Protein AF-A0A2D4J642-F1 (afdb_monomer_lite)

Organism: NCBI:txid129467

Structure (mmCIF, N/CA/C/O backbone):
data_AF-A0A2D4J642-F1
#
_entry.id   AF-A0A2D4J642-F1
#
loop_
_atom_site.group_PDB
_atom_site.id
_atom_site.type_symbol
_atom_site.label_atom_id
_atom_site.label_alt_id
_atom_site.label_comp_id
_atom_site.label_asym_id
_atom_site.label_entity_id
_atom_site.label_seq_id
_atom_site.pdbx_PDB_ins_code
_atom_site.Cartn_x
_atom_site.Cartn_y
_atom_site.Cartn_z
_atom_site.occupancy
_atom_site.B_iso_or_equiv
_atom_site.auth_seq_id
_atom_site.auth_comp_id
_atom_site.auth_asym_id
_atom_site.auth_atom_id
_atom_site.pdbx_PDB_model_num
ATOM 1 N N . MET A 1 1 ? -6.281 10.268 28.185 1.00 56.03 1 MET A N 1
ATOM 2 C CA . MET A 1 1 ? -5.898 9.027 27.471 1.00 56.03 1 MET A CA 1
ATOM 3 C C . MET A 1 1 ? -4.596 9.326 26.770 1.00 56.03 1 MET A C 1
ATOM 5 O O . MET A 1 1 ? -4.585 10.278 26.006 1.00 56.03 1 MET A O 1
ATOM 9 N N . LEU A 1 2 ? -3.528 8.582 27.049 1.00 64.75 2 LEU A N 1
ATOM 10 C CA . LEU A 1 2 ? -2.320 8.687 26.235 1.00 64.75 2 LEU A CA 1
ATOM 11 C C . LEU A 1 2 ? -2.539 7.874 24.957 1.00 64.75 2 LEU A C 1
ATOM 13 O O . LEU A 1 2 ? -2.885 6.695 25.027 1.00 64.75 2 LEU A O 1
ATOM 17 N N . SER A 1 3 ? -2.420 8.524 23.804 1.00 69.44 3 SER A N 1
ATOM 18 C CA . SER A 1 3 ? -2.298 7.849 22.514 1.00 69.44 3 SER A CA 1
ATOM 19 C C . SER A 1 3 ? -0.877 7.313 22.370 1.00 69.44 3 SER A C 1
ATOM 21 O O . SER A 1 3 ? 0.075 8.034 22.663 1.00 69.44 3 SER A O 1
ATOM 23 N N . SER A 1 4 ? -0.726 6.079 21.900 1.00 80.19 4 SER A N 1
ATOM 24 C CA . SER A 1 4 ? 0.565 5.536 21.473 1.00 80.19 4 SER A CA 1
ATOM 25 C C . SER A 1 4 ? 0.771 5.812 19.979 1.00 80.19 4 SER A C 1
ATOM 27 O O . SER A 1 4 ? -0.187 5.652 19.214 1.00 80.19 4 SER A O 1
ATOM 29 N N . PRO A 1 5 ? 1.977 6.215 19.542 1.00 82.44 5 PRO A N 1
ATOM 30 C CA . PRO A 1 5 ? 2.273 6.348 18.122 1.00 82.44 5 PRO A CA 1
ATOM 31 C C . PRO A 1 5 ? 2.188 4.983 17.427 1.00 82.44 5 PRO A C 1
ATOM 33 O O . PRO A 1 5 ? 2.394 3.939 18.049 1.00 82.44 5 PRO A O 1
ATOM 36 N N . LEU A 1 6 ? 1.878 4.994 16.130 1.00 82.62 6 LEU A N 1
ATOM 37 C CA . LEU A 1 6 ? 2.019 3.808 15.284 1.00 82.62 6 LEU A CA 1
ATOM 38 C C . LEU A 1 6 ? 3.503 3.429 15.161 1.00 82.62 6 LEU A C 1
ATOM 40 O O . LEU A 1 6 ? 4.349 4.316 15.298 1.00 82.62 6 LEU A O 1
ATOM 44 N N . PRO A 1 7 ? 3.840 2.160 14.855 1.00 80.31 7 PRO A N 1
ATOM 45 C CA . PRO A 1 7 ? 5.224 1.696 14.678 1.00 80.31 7 PRO A CA 1
ATOM 46 C C . PRO A 1 7 ? 5.900 2.241 13.399 1.00 80.31 7 PRO A C 1
ATOM 48 O O . PRO A 1 7 ? 6.752 1.595 12.799 1.00 80.31 7 PRO A O 1
ATOM 51 N N . ILE A 1 8 ? 5.539 3.453 12.978 1.00 80.75 8 ILE A N 1
ATOM 52 C CA . ILE A 1 8 ? 6.078 4.161 11.824 1.00 80.75 8 ILE A CA 1
ATOM 53 C C . ILE A 1 8 ? 7.153 5.101 12.362 1.00 80.75 8 ILE A C 1
ATOM 55 O O . ILE A 1 8 ? 6.873 6.202 12.830 1.00 80.75 8 ILE A O 1
ATOM 59 N N . THR A 1 9 ? 8.392 4.623 12.358 1.00 70.62 9 THR A N 1
ATOM 60 C CA . THR A 1 9 ? 9.520 5.278 13.039 1.00 70.62 9 THR A CA 1
ATOM 61 C C . THR A 1 9 ? 10.210 6.361 12.209 1.00 70.62 9 THR A C 1
ATOM 63 O O . THR A 1 9 ? 11.024 7.106 12.743 1.00 70.62 9 THR A O 1
ATOM 66 N N . ASN A 1 10 ? 9.886 6.469 10.917 1.00 75.69 10 ASN A N 1
ATOM 67 C CA . ASN A 1 10 ? 10.566 7.344 9.958 1.00 75.69 10 ASN A CA 1
ATOM 68 C C . ASN A 1 10 ? 9.583 8.200 9.138 1.00 75.69 10 ASN A C 1
ATOM 70 O O . ASN A 1 10 ? 8.433 8.418 9.512 1.00 75.69 10 ASN A O 1
ATOM 74 N N . TYR A 1 11 ? 10.046 8.702 7.990 1.00 81.69 11 TYR A N 1
ATOM 75 C CA . TYR A 1 11 ? 9.287 9.551 7.083 1.00 81.69 11 TYR A CA 1
ATOM 76 C C . TYR A 1 11 ? 8.197 8.770 6.329 1.00 81.69 11 TYR A C 1
ATOM 78 O O . TYR A 1 11 ? 8.481 7.973 5.424 1.00 81.69 11 TYR A O 1
ATOM 86 N N . CYS A 1 12 ? 6.938 9.039 6.685 1.00 84.69 12 CYS A N 1
ATOM 87 C CA . CYS A 1 12 ? 5.771 8.661 5.892 1.00 84.69 12 CYS A CA 1
ATOM 88 C C . CYS A 1 12 ? 5.822 9.386 4.543 1.00 84.69 12 CYS A C 1
ATOM 90 O O . CYS A 1 12 ? 5.841 10.614 4.494 1.00 84.69 12 CYS A O 1
ATOM 92 N N . ARG A 1 13 ? 5.825 8.628 3.444 1.00 88.81 13 ARG A N 1
ATOM 93 C CA . ARG A 1 13 ? 5.855 9.186 2.087 1.00 88.81 13 ARG A CA 1
ATOM 94 C C . ARG A 1 13 ? 4.474 9.308 1.485 1.00 88.81 13 ARG A C 1
ATOM 96 O O . ARG A 1 13 ? 4.168 10.327 0.880 1.00 88.81 13 ARG A O 1
ATOM 103 N N . MET A 1 14 ? 3.673 8.254 1.596 1.00 92.75 14 MET A N 1
ATOM 104 C CA . MET A 1 14 ? 2.379 8.176 0.928 1.00 92.75 14 MET A CA 1
ATOM 105 C C . MET A 1 14 ? 1.392 7.410 1.792 1.00 92.75 14 MET A C 1
ATOM 107 O O . MET A 1 14 ? 1.770 6.522 2.553 1.00 92.75 14 MET A O 1
ATOM 111 N N . MET A 1 15 ? 0.115 7.728 1.634 1.00 94.75 15 MET A N 1
ATOM 112 C CA . MET A 1 15 ? -0.974 6.993 2.258 1.00 94.75 15 MET A CA 1
ATOM 113 C C . MET A 1 15 ? -2.143 6.884 1.287 1.00 94.75 15 MET A C 1
ATOM 115 O O . MET A 1 15 ? -2.365 7.780 0.470 1.00 94.75 15 MET A O 1
ATOM 119 N N . CYS A 1 16 ? -2.893 5.792 1.375 1.00 94.94 16 CYS A N 1
ATOM 120 C CA . CYS A 1 16 ? -4.118 5.624 0.607 1.00 94.94 16 CYS A CA 1
ATOM 121 C C . CYS A 1 16 ? -5.150 4.811 1.390 1.00 94.94 16 CYS A C 1
ATOM 123 O O . CYS A 1 16 ? -4.802 3.984 2.233 1.00 94.94 16 CYS A O 1
ATOM 125 N N . TRP A 1 17 ? -6.423 5.055 1.097 1.00 94.81 17 TRP A N 1
ATOM 126 C CA . TRP A 1 17 ? -7.527 4.249 1.605 1.00 94.81 17 TRP A CA 1
ATOM 127 C C . TRP A 1 17 ? -7.733 3.019 0.721 1.00 94.81 17 TRP A C 1
ATOM 129 O O . TRP A 1 17 ? -7.569 3.109 -0.497 1.00 94.81 17 TRP A O 1
ATOM 139 N N . LEU A 1 18 ? -8.136 1.899 1.326 1.00 94.44 18 LEU A N 1
ATOM 140 C CA . LEU A 1 18 ? -8.706 0.759 0.609 1.00 94.44 18 LEU A CA 1
ATOM 141 C C . LEU A 1 18 ? -10.236 0.884 0.655 1.00 94.44 18 LEU A C 1
ATOM 143 O O . LEU A 1 18 ? -10.839 0.580 1.683 1.00 94.44 18 LEU A O 1
ATOM 147 N N . PRO A 1 19 ? -10.873 1.378 -0.421 1.00 85.44 19 PRO A N 1
ATOM 148 C CA . PRO A 1 19 ? -12.214 1.959 -0.354 1.00 85.44 19 PRO A CA 1
ATOM 149 C C . PRO A 1 19 ? -13.336 0.949 -0.088 1.00 85.44 19 PRO A C 1
ATOM 151 O O . PRO A 1 19 ? -14.417 1.351 0.331 1.00 85.44 19 PRO A O 1
ATOM 154 N N . ALA A 1 20 ? -13.110 -0.350 -0.309 1.00 89.50 20 ALA A N 1
ATOM 155 C CA . ALA A 1 20 ? -14.124 -1.366 -0.025 1.00 89.50 20 ALA A CA 1
ATOM 156 C C . ALA A 1 20 ? -14.197 -1.765 1.462 1.00 89.50 20 ALA A C 1
ATOM 158 O O . ALA A 1 20 ? -15.058 -2.563 1.829 1.00 89.50 20 ALA A O 1
ATOM 159 N N . GLU A 1 21 ? -13.309 -1.228 2.306 1.00 86.19 21 GLU A N 1
ATOM 160 C CA . GLU A 1 21 ? -13.320 -1.405 3.757 1.00 86.19 21 GLU A CA 1
ATOM 161 C C . GLU A 1 21 ? -13.478 -0.038 4.433 1.00 86.19 21 GLU A C 1
ATOM 163 O O . GLU A 1 21 ? -12.729 0.900 4.162 1.00 86.19 21 GLU A O 1
ATOM 168 N N . SER A 1 22 ? -14.439 0.081 5.351 1.00 78.44 22 SER A N 1
ATOM 169 C CA . SER A 1 22 ? -14.941 1.363 5.876 1.00 78.44 22 SER A CA 1
ATOM 170 C C . SER A 1 22 ? -13.903 2.235 6.595 1.00 78.44 22 SER A C 1
ATOM 172 O O . SER A 1 22 ? -14.200 3.37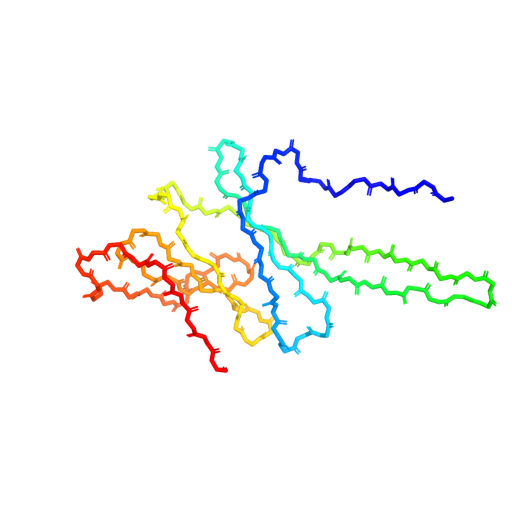8 6.939 1.00 78.44 22 SER A O 1
ATOM 174 N N . ALA A 1 23 ? -12.721 1.693 6.895 1.00 91.94 23 ALA A N 1
ATOM 175 C CA . ALA A 1 23 ? -11.715 2.365 7.706 1.00 91.94 23 ALA A CA 1
ATOM 176 C C . ALA A 1 23 ? -10.293 1.799 7.527 1.00 91.94 23 ALA A C 1
ATOM 178 O O . ALA A 1 23 ? -9.488 1.870 8.459 1.00 91.94 23 ALA A O 1
ATOM 179 N N . ARG A 1 24 ? -9.979 1.217 6.361 1.00 95.62 24 ARG A N 1
ATOM 180 C CA . ARG A 1 24 ? -8.658 0.628 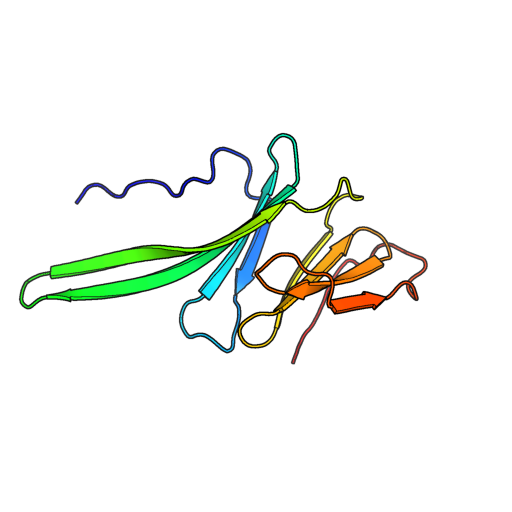6.105 1.00 95.62 24 ARG A CA 1
ATOM 181 C C . ARG A 1 24 ? -7.737 1.595 5.373 1.00 95.62 24 ARG A C 1
ATOM 183 O O . ARG A 1 24 ? -8.048 2.045 4.270 1.00 95.62 24 ARG A O 1
ATOM 190 N N . ILE A 1 25 ? -6.572 1.848 5.956 1.00 95.56 25 ILE A N 1
ATOM 191 C CA . ILE A 1 25 ? -5.523 2.693 5.382 1.00 95.56 25 ILE A CA 1
ATOM 192 C C . ILE A 1 25 ? -4.259 1.870 5.143 1.00 95.56 25 ILE A C 1
ATOM 194 O O . ILE A 1 25 ? -3.901 1.040 5.973 1.00 95.56 25 ILE A O 1
ATOM 198 N N . ALA A 1 26 ? -3.572 2.121 4.033 1.00 96.06 26 ALA A N 1
ATOM 199 C CA . ALA A 1 26 ? -2.211 1.658 3.791 1.00 96.06 26 ALA A CA 1
ATOM 200 C C . ALA A 1 26 ? -1.253 2.850 3.804 1.00 96.06 26 ALA A C 1
ATOM 202 O O . ALA A 1 26 ? -1.545 3.901 3.223 1.00 96.06 26 ALA A O 1
ATOM 203 N N . ILE A 1 27 ? -0.111 2.680 4.462 1.00 95.50 27 ILE A N 1
ATOM 204 C CA . ILE A 1 27 ? 0.902 3.712 4.658 1.00 95.50 27 ILE A CA 1
ATOM 205 C C . ILE A 1 27 ? 2.232 3.194 4.128 1.00 95.50 27 ILE A C 1
ATOM 207 O O . ILE A 1 27 ? 2.719 2.159 4.569 1.00 95.50 27 ILE A O 1
ATOM 211 N N . LEU A 1 28 ? 2.825 3.959 3.215 1.00 94.12 28 LEU A N 1
ATOM 212 C CA . LEU A 1 28 ? 4.169 3.750 2.703 1.00 94.12 28 LEU A CA 1
ATOM 213 C C . LEU A 1 28 ? 5.133 4.682 3.438 1.00 94.12 28 LEU A C 1
ATOM 215 O O . LEU A 1 28 ? 5.020 5.910 3.350 1.00 94.12 28 LEU A O 1
ATOM 219 N N . TYR A 1 29 ? 6.129 4.110 4.099 1.00 92.31 29 TYR A N 1
ATOM 220 C CA . TYR A 1 29 ? 7.205 4.850 4.751 1.00 92.31 29 TYR A CA 1
ATOM 221 C C . TYR A 1 29 ? 8.563 4.268 4.364 1.00 92.31 29 TYR A C 1
ATOM 223 O O . TYR A 1 29 ? 8.671 3.131 3.903 1.00 92.31 29 TYR A O 1
ATOM 231 N N . LYS A 1 30 ? 9.613 5.082 4.486 1.00 86.56 30 LYS A N 1
ATOM 232 C CA . LYS A 1 30 ? 10.976 4.667 4.144 1.00 86.56 30 LYS A CA 1
ATOM 233 C C . LYS A 1 30 ? 11.840 4.619 5.400 1.00 86.56 30 LYS A C 1
ATOM 235 O O . LYS A 1 30 ? 11.954 5.631 6.084 1.00 86.56 30 LYS A O 1
ATOM 240 N N . ASN A 1 31 ? 12.460 3.468 5.647 1.00 83.06 31 ASN A N 1
ATOM 241 C CA . ASN A 1 31 ? 13.607 3.321 6.541 1.00 83.06 31 ASN A CA 1
ATOM 242 C C . ASN A 1 31 ? 14.838 2.958 5.682 1.00 83.06 31 ASN A C 1
ATOM 244 O O . ASN A 1 31 ? 15.144 3.675 4.728 1.00 83.06 31 ASN A O 1
ATOM 248 N N . GLU A 1 32 ? 15.483 1.818 5.937 1.00 84.19 32 GLU A N 1
ATOM 249 C CA . GLU A 1 32 ? 16.469 1.216 5.030 1.00 84.19 32 GLU A CA 1
ATOM 250 C C . GLU A 1 32 ? 15.811 0.786 3.709 1.00 84.19 32 GLU A C 1
ATOM 252 O O . GLU A 1 32 ? 16.327 1.054 2.624 1.00 84.19 32 GLU A O 1
ATOM 257 N N . MET A 1 33 ? 14.614 0.199 3.806 1.00 86.81 33 MET A N 1
ATOM 258 C CA . MET A 1 33 ? 13.765 -0.196 2.682 1.00 86.81 33 MET A CA 1
ATOM 259 C C . MET A 1 33 ? 12.436 0.567 2.705 1.00 86.81 33 MET A C 1
ATOM 261 O O . MET A 1 33 ? 12.096 1.263 3.668 1.00 86.81 33 MET A O 1
ATOM 265 N N . PHE A 1 34 ? 11.681 0.464 1.614 1.00 89.81 34 PHE A N 1
ATOM 266 C CA . PHE A 1 34 ? 10.299 0.923 1.584 1.00 89.81 34 PHE A CA 1
ATOM 267 C C . PHE A 1 34 ? 9.410 -0.118 2.267 1.00 89.81 34 PHE A C 1
ATOM 269 O O . PHE A 1 34 ? 9.406 -1.282 1.873 1.00 89.81 34 PHE A O 1
ATOM 276 N N . HIS A 1 35 ? 8.656 0.314 3.272 1.00 92.62 35 HIS A N 1
ATOM 277 C CA . HIS A 1 35 ? 7.720 -0.514 4.022 1.00 92.62 35 HIS A CA 1
ATOM 278 C C . HIS A 1 35 ? 6.297 -0.047 3.766 1.00 92.62 35 HIS A C 1
ATOM 280 O O . HIS A 1 35 ? 6.033 1.159 3.732 1.00 92.62 35 HIS A O 1
ATOM 286 N N . ILE A 1 36 ? 5.390 -1.006 3.622 1.00 94.56 36 ILE A N 1
ATOM 287 C CA . ILE A 1 36 ? 3.959 -0.758 3.567 1.00 94.56 36 ILE A CA 1
ATOM 288 C C . ILE A 1 36 ? 3.308 -1.464 4.740 1.00 94.56 36 ILE A C 1
ATOM 290 O O . ILE A 1 36 ? 3.332 -2.690 4.821 1.00 94.56 36 ILE A O 1
ATOM 294 N N . ASP A 1 37 ? 2.664 -0.673 5.589 1.00 95.50 37 ASP A N 1
ATOM 295 C CA . ASP A 1 37 ? 1.806 -1.170 6.653 1.00 95.50 37 ASP A CA 1
ATOM 296 C C . ASP A 1 37 ? 0.361 -0.788 6.372 1.00 95.50 37 ASP A C 1
ATOM 298 O O . ASP A 1 37 ? 0.058 0.348 6.001 1.00 95.50 37 ASP A O 1
ATOM 302 N N . SER A 1 38 ? -0.544 -1.739 6.572 1.00 95.56 38 SER A N 1
ATOM 303 C CA . SER A 1 38 ? -1.981 -1.503 6.478 1.00 95.56 38 SER A CA 1
ATOM 304 C C . SER A 1 38 ? -2.637 -1.645 7.838 1.00 95.56 38 SER A C 1
ATOM 306 O O . SER A 1 38 ? -2.333 -2.576 8.586 1.00 95.56 38 SER A O 1
ATOM 308 N N . PHE A 1 39 ? -3.560 -0.739 8.143 1.00 95.12 39 PHE A N 1
ATOM 309 C CA . PHE A 1 39 ? -4.257 -0.677 9.418 1.00 95.12 39 PHE A CA 1
ATOM 310 C C . PHE A 1 39 ? -5.761 -0.574 9.212 1.00 95.12 39 PHE A C 1
ATOM 312 O O . PHE A 1 39 ? -6.227 0.215 8.390 1.00 95.12 39 PHE A O 1
ATOM 319 N N . ASP A 1 40 ? -6.507 -1.294 10.042 1.00 94.75 40 ASP A N 1
ATOM 320 C CA . ASP A 1 40 ? -7.928 -1.047 10.248 1.00 94.75 40 ASP A CA 1
ATOM 321 C C . ASP A 1 40 ? -8.103 -0.076 11.413 1.00 94.75 40 ASP A C 1
ATOM 323 O O . ASP A 1 40 ? -7.654 -0.333 12.536 1.00 94.75 40 ASP A O 1
ATOM 327 N N . ILE A 1 41 ? -8.769 1.048 11.153 1.00 93.12 41 ILE A N 1
ATOM 328 C CA . ILE A 1 41 ? -9.129 2.014 12.188 1.00 93.12 41 ILE A CA 1
ATOM 329 C C . ILE A 1 41 ? -10.440 1.552 12.828 1.00 93.12 41 ILE A C 1
ATOM 331 O O . ILE A 1 41 ? -11.507 1.570 12.218 1.00 93.12 41 ILE A O 1
ATOM 335 N N . VAL A 1 42 ? -10.361 1.139 14.089 1.00 91.00 42 VAL A N 1
ATOM 336 C CA . VAL A 1 42 ? -11.470 0.546 14.838 1.00 91.00 42 VAL A CA 1
ATOM 337 C C . VAL A 1 42 ? -11.897 1.474 15.966 1.00 91.00 42 VAL A C 1
ATOM 339 O O . VAL A 1 42 ? -11.075 1.924 16.769 1.00 91.00 42 VAL A O 1
ATOM 342 N N . ILE A 1 43 ? -13.206 1.715 16.062 1.00 90.00 43 ILE A N 1
ATOM 343 C CA . ILE A 1 43 ? -13.821 2.431 17.182 1.00 90.00 43 ILE A CA 1
ATOM 344 C C . ILE A 1 43 ? -14.421 1.408 18.146 1.00 90.00 43 ILE A C 1
ATOM 346 O O . ILE A 1 43 ? -15.500 0.866 17.913 1.00 90.00 43 ILE A O 1
ATOM 350 N N . GLU A 1 44 ? -13.745 1.185 19.265 1.00 86.88 44 GLU A N 1
ATOM 351 C CA . GLU A 1 44 ? -14.246 0.367 20.364 1.00 86.88 44 GLU A CA 1
ATOM 352 C C . GLU A 1 44 ? -15.138 1.245 21.255 1.00 86.88 44 GLU A C 1
ATOM 354 O O . GLU A 1 44 ? -14.679 2.210 21.877 1.00 86.88 44 GLU A O 1
ATOM 359 N N . LYS A 1 45 ? -16.443 0.950 21.279 1.00 86.75 45 LYS A N 1
ATOM 360 C CA . LYS A 1 45 ? -17.433 1.670 22.093 1.00 86.75 45 LYS A CA 1
ATOM 361 C C . LYS A 1 45 ? -17.764 0.855 23.344 1.00 86.75 45 LYS A C 1
ATOM 363 O O . LYS A 1 45 ? -18.170 -0.295 23.242 1.00 86.75 45 LYS A O 1
ATOM 368 N N . SER A 1 46 ? -17.654 1.474 24.512 1.00 83.06 46 SER A N 1
ATOM 369 C CA . SER A 1 46 ? -18.228 1.000 25.773 1.00 83.06 46 SER A CA 1
ATOM 370 C C . SER A 1 46 ? -19.220 2.034 26.312 1.00 83.06 46 SER A C 1
ATOM 372 O O . SER A 1 46 ? -19.243 3.177 25.850 1.00 83.06 46 SER A O 1
ATOM 374 N N . LYS A 1 47 ? -20.037 1.654 27.307 1.00 84.94 47 LYS A N 1
ATOM 375 C CA . LYS A 1 47 ? -21.089 2.512 27.896 1.00 84.94 47 LYS A CA 1
ATOM 376 C C . LYS A 1 47 ? -20.586 3.900 28.330 1.00 84.94 47 LYS A C 1
ATOM 378 O O . LYS A 1 47 ? -21.352 4.854 28.307 1.00 84.94 47 LYS A O 1
ATOM 383 N N . TYR A 1 48 ? -19.303 4.014 28.676 1.00 83.56 48 TYR A N 1
ATOM 384 C CA . TYR A 1 48 ? -18.697 5.237 29.211 1.00 83.56 48 TYR A CA 1
ATOM 385 C C . TYR A 1 48 ? -17.514 5.762 28.386 1.00 83.56 48 TYR A C 1
ATOM 387 O O . TYR A 1 48 ? -16.923 6.778 28.745 1.00 83.56 48 TYR A O 1
ATOM 395 N N . LYS A 1 49 ? -17.108 5.074 27.307 1.00 82.94 49 LYS A N 1
ATOM 396 C CA . LYS A 1 49 ? -15.873 5.412 26.590 1.00 82.94 49 LYS A CA 1
ATOM 397 C C . LYS A 1 49 ? -15.930 5.029 25.119 1.00 82.94 49 LYS A C 1
ATOM 399 O O . LYS A 1 49 ? -16.391 3.953 24.760 1.00 82.94 49 LYS A O 1
ATOM 404 N N . LYS A 1 50 ? -15.377 5.885 24.265 1.00 85.56 50 LYS A N 1
ATOM 405 C CA . LYS A 1 50 ? -15.021 5.537 22.886 1.00 85.56 50 LYS A CA 1
ATOM 406 C C . LYS A 1 50 ? -13.500 5.508 22.795 1.00 85.56 50 LYS A C 1
ATOM 408 O O . LYS A 1 50 ? -12.849 6.466 23.207 1.00 85.56 50 LYS A O 1
ATOM 413 N N . LYS A 1 51 ? -12.936 4.410 22.301 1.00 87.88 51 LYS A N 1
ATOM 414 C CA . LYS A 1 51 ? -11.500 4.254 22.064 1.00 87.88 51 LYS A CA 1
ATOM 415 C C . LYS A 1 51 ? -11.287 4.033 20.573 1.00 87.88 51 LYS A C 1
ATOM 417 O O . LYS A 1 51 ? -11.830 3.091 20.009 1.00 87.88 51 LYS A O 1
ATOM 422 N N . ILE A 1 52 ? -10.515 4.911 19.945 1.00 88.69 52 ILE A N 1
ATOM 423 C CA . ILE A 1 52 ? -10.070 4.730 18.563 1.00 88.69 52 ILE A CA 1
ATOM 424 C C . ILE A 1 52 ? -8.744 3.976 18.622 1.00 88.69 52 ILE A C 1
ATOM 426 O O . ILE A 1 52 ? -7.851 4.345 19.385 1.00 88.69 52 ILE A O 1
ATOM 430 N N . THR A 1 53 ? -8.638 2.899 17.856 1.00 90.19 53 THR A N 1
ATOM 431 C CA . THR A 1 53 ? -7.420 2.098 17.714 1.00 90.19 53 THR A CA 1
ATOM 432 C C . THR A 1 53 ? -7.127 1.885 16.241 1.00 90.19 53 THR A C 1
ATOM 434 O O . THR A 1 53 ? -8.041 1.903 15.424 1.00 90.19 53 THR A O 1
ATOM 437 N N . ALA A 1 54 ? -5.862 1.676 15.906 1.00 92.25 54 ALA A N 1
ATOM 438 C CA . ALA A 1 54 ? -5.443 1.234 14.587 1.00 92.25 54 ALA A CA 1
ATOM 439 C C . ALA A 1 54 ? -4.811 -0.147 14.759 1.00 92.25 54 ALA A C 1
ATOM 441 O O . ALA A 1 54 ? -3.831 -0.297 15.490 1.00 92.25 54 ALA A O 1
ATOM 442 N N . LYS A 1 55 ? -5.425 -1.163 14.156 1.00 92.44 55 LYS A N 1
ATOM 443 C CA . LYS A 1 55 ? -4.965 -2.553 14.218 1.00 92.44 55 LYS A CA 1
ATOM 444 C C . LYS A 1 55 ? -4.232 -2.855 12.923 1.00 92.44 55 LYS A C 1
ATOM 446 O O . LYS A 1 55 ? -4.829 -2.732 11.860 1.00 92.44 55 LYS A O 1
ATOM 451 N N . GLN A 1 56 ? -2.952 -3.200 13.006 1.00 93.75 56 GLN A N 1
ATOM 452 C CA . GLN A 1 56 ? -2.179 -3.584 11.828 1.00 93.75 56 GLN A CA 1
ATOM 453 C C . GLN A 1 56 ? -2.721 -4.906 11.287 1.00 93.75 56 GLN A C 1
ATOM 455 O O . GLN A 1 56 ? -2.869 -5.867 12.041 1.00 93.75 56 GLN A O 1
ATOM 460 N N . ILE A 1 57 ? -3.048 -4.934 9.999 1.00 94.69 57 ILE A N 1
ATOM 461 C CA . ILE A 1 57 ? -3.634 -6.103 9.325 1.00 94.69 57 ILE A CA 1
ATOM 462 C C . ILE A 1 57 ? -2.715 -6.680 8.254 1.00 94.69 57 ILE A C 1
ATOM 464 O O . ILE A 1 57 ? -2.867 -7.841 7.889 1.00 94.69 57 ILE A O 1
ATOM 468 N N . ALA A 1 58 ? -1.750 -5.897 7.772 1.00 95.50 58 ALA A N 1
ATOM 469 C CA . ALA A 1 58 ? -0.714 -6.382 6.877 1.00 95.50 58 ALA A CA 1
ATOM 470 C C . ALA A 1 58 ? 0.550 -5.525 6.977 1.00 95.50 58 ALA A C 1
ATOM 472 O O . ALA A 1 58 ? 0.482 -4.343 7.325 1.00 95.50 58 ALA A O 1
ATOM 473 N N . SER A 1 59 ? 1.685 -6.140 6.662 1.00 94.88 59 SER A N 1
ATOM 474 C CA . SER A 1 59 ? 2.993 -5.500 6.584 1.00 94.88 59 SER A CA 1
ATOM 475 C C . SER A 1 59 ? 3.824 -6.211 5.533 1.00 94.88 59 SER A C 1
ATOM 477 O O . SER A 1 59 ? 3.870 -7.443 5.526 1.00 94.88 59 SER A O 1
ATOM 479 N N . PHE A 1 60 ? 4.480 -5.460 4.656 1.00 95.06 60 PHE A N 1
ATOM 480 C CA . PHE A 1 60 ? 5.484 -6.010 3.753 1.00 95.06 60 PHE A CA 1
ATOM 481 C C . PHE A 1 60 ? 6.499 -4.946 3.334 1.00 95.06 60 PHE A C 1
ATOM 483 O O . PHE A 1 60 ? 6.251 -3.740 3.410 1.00 95.06 60 PHE A O 1
ATOM 490 N N . THR A 1 61 ? 7.663 -5.401 2.883 1.00 92.94 61 THR A N 1
ATOM 491 C CA . THR A 1 61 ? 8.680 -4.555 2.261 1.00 92.94 61 THR A CA 1
ATOM 492 C C . THR A 1 61 ? 8.537 -4.587 0.751 1.00 92.94 61 THR A C 1
ATOM 494 O O . THR A 1 61 ? 8.289 -5.634 0.151 1.00 92.94 61 THR A O 1
ATOM 497 N N . LEU A 1 62 ? 8.724 -3.435 0.115 1.00 89.94 62 LEU A N 1
ATOM 498 C CA . LEU A 1 62 ? 8.922 -3.402 -1.324 1.00 89.94 62 LEU A CA 1
ATOM 499 C C . LEU A 1 62 ? 10.372 -3.795 -1.644 1.00 89.94 62 LEU A C 1
ATOM 501 O O . LEU A 1 62 ? 11.282 -3.427 -0.892 1.00 89.94 62 LEU A O 1
ATOM 505 N N . PRO A 1 63 ? 10.608 -4.489 -2.773 1.00 84.12 63 PRO A N 1
ATOM 506 C CA . PRO A 1 63 ? 11.950 -4.660 -3.316 1.00 84.12 63 PRO A CA 1
ATOM 507 C C . PRO A 1 63 ? 12.664 -3.309 -3.436 1.00 84.12 63 PRO A C 1
ATOM 509 O O . PRO A 1 63 ? 12.012 -2.265 -3.515 1.00 84.12 63 PRO A O 1
ATOM 512 N N . ALA A 1 64 ? 13.998 -3.318 -3.503 1.00 68.12 64 ALA A N 1
ATOM 513 C CA . ALA A 1 64 ? 14.773 -2.122 -3.823 1.00 68.12 64 ALA A CA 1
ATOM 514 C C . ALA A 1 64 ? 14.347 -1.584 -5.204 1.00 68.12 64 ALA A C 1
ATOM 516 O O . ALA A 1 64 ? 14.809 -2.045 -6.245 1.00 68.12 64 ALA A O 1
ATOM 517 N N . GLN A 1 65 ? 13.400 -0.651 -5.197 1.00 67.56 65 GLN A N 1
ATOM 518 C CA . GLN A 1 65 ? 12.767 -0.085 -6.380 1.00 67.56 65 GLN A CA 1
ATOM 519 C C . GLN A 1 65 ? 13.229 1.349 -6.608 1.00 67.56 65 GLN A C 1
ATOM 521 O O . GLN A 1 65 ? 13.749 2.028 -5.714 1.00 67.56 65 GLN A O 1
ATOM 526 N N . GLN A 1 66 ? 12.967 1.822 -7.827 1.00 72.31 66 GLN A N 1
ATOM 527 C CA . GLN A 1 66 ? 12.926 3.248 -8.125 1.00 72.31 66 GLN A CA 1
ATOM 528 C C . GLN A 1 66 ? 11.998 3.968 -7.125 1.00 72.31 66 GLN A C 1
ATOM 530 O O . GLN A 1 66 ? 11.099 3.343 -6.555 1.00 72.31 66 GLN A O 1
ATOM 535 N N . PRO A 1 67 ? 12.190 5.274 -6.881 1.00 83.75 67 PRO A N 1
ATOM 536 C CA . PRO A 1 67 ? 11.338 6.016 -5.961 1.00 83.75 67 PRO A CA 1
ATOM 537 C C . PRO A 1 67 ? 9.856 5.866 -6.325 1.00 83.75 67 PRO A C 1
ATOM 539 O O . PRO A 1 67 ? 9.457 6.191 -7.442 1.00 83.75 67 PRO A O 1
ATOM 542 N N . VAL A 1 68 ? 9.049 5.394 -5.372 1.00 91.75 68 VAL A N 1
ATOM 543 C CA . VAL A 1 68 ? 7.592 5.316 -5.533 1.00 91.75 68 VAL A CA 1
ATOM 544 C C . VAL A 1 68 ? 7.036 6.724 -5.748 1.00 91.75 68 VAL A C 1
ATOM 546 O O . VAL A 1 68 ? 7.322 7.635 -4.965 1.00 91.75 68 VAL A O 1
ATOM 549 N N . THR A 1 69 ? 6.250 6.894 -6.809 1.00 93.19 69 THR A N 1
ATOM 550 C CA . THR A 1 69 ? 5.675 8.178 -7.232 1.00 93.19 69 THR A CA 1
ATOM 551 C C . THR A 1 69 ? 4.178 8.277 -6.989 1.00 93.19 69 THR A C 1
ATOM 553 O O . THR A 1 69 ? 3.661 9.387 -6.882 1.00 93.19 69 THR A O 1
ATOM 556 N N . SER A 1 70 ? 3.469 7.149 -6.889 1.00 94.50 70 SER A N 1
ATOM 557 C CA . SER A 1 70 ? 2.040 7.112 -6.570 1.00 94.50 70 SER A CA 1
ATOM 558 C C . SER A 1 70 ? 1.643 5.791 -5.915 1.00 94.50 70 SER A C 1
ATOM 560 O O . SER A 1 70 ? 2.200 4.742 -6.234 1.00 94.50 70 SER A O 1
ATOM 562 N N . MET A 1 71 ? 0.659 5.845 -5.015 1.00 95.88 71 MET A N 1
ATOM 563 C CA . MET A 1 71 ? 0.059 4.674 -4.374 1.00 95.88 71 MET A CA 1
ATOM 564 C C . MET A 1 71 ? -1.459 4.862 -4.261 1.00 95.88 71 MET A C 1
ATOM 566 O O . MET A 1 71 ? -1.927 5.909 -3.801 1.00 95.88 71 MET A O 1
ATOM 570 N N . LYS A 1 72 ? -2.232 3.846 -4.652 1.00 96.50 72 LYS A N 1
ATOM 571 C CA . LYS A 1 72 ? -3.699 3.809 -4.535 1.00 96.50 72 LYS A CA 1
ATOM 572 C C . LYS A 1 72 ? -4.171 2.454 -4.019 1.00 96.50 72 LYS A C 1
ATOM 574 O O . LYS A 1 72 ? -3.622 1.428 -4.400 1.00 96.50 72 LYS A O 1
ATOM 579 N N . GLY A 1 73 ? -5.213 2.449 -3.194 1.00 95.62 73 GLY A N 1
ATOM 580 C CA . GLY A 1 73 ? -5.914 1.230 -2.807 1.00 95.62 73 GLY A CA 1
ATOM 581 C C . GLY A 1 73 ? -7.040 0.925 -3.786 1.00 95.62 73 GLY A C 1
ATOM 582 O O . GLY A 1 73 ? -7.715 1.839 -4.255 1.00 95.62 73 GLY A O 1
ATOM 583 N N . PHE A 1 74 ? -7.250 -0.353 -4.081 1.00 94.38 74 PHE A N 1
ATOM 584 C CA . PHE A 1 74 ? -8.348 -0.835 -4.912 1.00 94.38 74 PHE A CA 1
ATOM 585 C C . PHE A 1 74 ? -9.028 -2.026 -4.239 1.00 94.38 74 PHE A C 1
ATOM 587 O O . PHE A 1 74 ? -8.375 -2.938 -3.724 1.00 94.38 74 PHE A O 1
ATOM 594 N N . GLY A 1 75 ? -10.360 -2.008 -4.213 1.00 91.94 75 GLY A N 1
ATOM 595 C CA . GLY A 1 75 ? -11.136 -3.021 -3.509 1.00 91.94 75 GLY A CA 1
ATOM 596 C C . GLY A 1 75 ? -10.739 -3.141 -2.032 1.00 91.94 75 GLY A C 1
ATOM 597 O O . GLY A 1 75 ? -10.549 -2.140 -1.337 1.00 91.94 75 GLY A O 1
ATOM 598 N N . LYS A 1 76 ? -10.665 -4.386 -1.545 1.00 90.56 76 LYS A N 1
ATOM 599 C CA . LYS A 1 76 ? -10.455 -4.708 -0.120 1.00 90.56 76 LYS A CA 1
ATOM 600 C C . LYS A 1 76 ? -9.002 -4.984 0.256 1.00 90.56 76 LYS A C 1
ATOM 602 O O . LYS A 1 76 ? -8.629 -4.835 1.421 1.00 90.56 76 LYS A O 1
ATOM 607 N N . GLN A 1 77 ? -8.222 -5.495 -0.698 1.00 93.75 77 GLN A N 1
ATOM 608 C CA . GLN A 1 77 ? -6.936 -6.141 -0.421 1.00 93.75 77 GLN A CA 1
ATOM 609 C C . GLN A 1 77 ? -5.873 -5.888 -1.499 1.00 93.75 77 GLN A C 1
ATOM 611 O O . GLN A 1 77 ? -4.891 -6.628 -1.568 1.00 93.75 77 GLN A O 1
ATOM 616 N N . THR A 1 78 ? -6.058 -4.870 -2.339 1.00 95.94 78 THR A N 1
ATOM 617 C CA . THR A 1 78 ? -5.167 -4.601 -3.469 1.00 95.94 78 THR A CA 1
ATOM 618 C C . THR A 1 78 ? -4.603 -3.190 -3.396 1.00 95.94 78 THR A C 1
ATOM 620 O O . THR A 1 78 ? -5.312 -2.232 -3.086 1.00 95.94 78 THR A O 1
ATOM 623 N N . LEU A 1 79 ? -3.314 -3.070 -3.701 1.00 96.75 79 LEU A N 1
ATOM 624 C CA . LEU A 1 79 ? -2.581 -1.816 -3.792 1.00 96.75 79 LEU A CA 1
ATOM 625 C C . LEU A 1 79 ? -2.009 -1.669 -5.199 1.00 96.75 79 LEU A C 1
ATOM 627 O O . LEU A 1 79 ? -1.433 -2.604 -5.746 1.00 96.75 79 LEU A O 1
ATOM 631 N N . LEU A 1 80 ? -2.148 -0.483 -5.772 1.00 96.88 80 LEU A N 1
ATOM 632 C CA . LEU A 1 80 ? -1.515 -0.083 -7.017 1.00 96.88 80 LEU A CA 1
ATOM 633 C C . LEU A 1 80 ? -0.365 0.849 -6.668 1.00 96.88 80 LEU A C 1
ATOM 635 O O . LEU A 1 80 ? -0.567 1.848 -5.974 1.00 96.88 80 LEU A O 1
ATOM 639 N N . ILE A 1 81 ? 0.827 0.523 -7.153 1.00 96.00 81 ILE A N 1
ATOM 640 C CA . ILE A 1 81 ? 2.053 1.255 -6.853 1.00 96.00 81 ILE A CA 1
ATOM 641 C C . ILE A 1 81 ? 2.726 1.618 -8.168 1.00 96.00 81 ILE A C 1
ATOM 643 O O . ILE A 1 81 ? 3.054 0.741 -8.964 1.00 96.00 81 ILE A O 1
ATOM 647 N N . ALA A 1 82 ? 2.935 2.914 -8.374 1.00 95.50 82 ALA A N 1
ATOM 648 C CA . ALA A 1 82 ? 3.753 3.428 -9.460 1.00 95.50 82 ALA A CA 1
ATOM 649 C C . ALA A 1 82 ? 5.168 3.711 -8.954 1.00 95.50 82 ALA A C 1
ATOM 651 O O . ALA A 1 82 ? 5.349 4.457 -7.986 1.00 95.50 82 ALA A O 1
ATOM 652 N N . ALA A 1 83 ? 6.163 3.152 -9.636 1.00 93.94 83 ALA A N 1
ATOM 653 C CA . ALA A 1 83 ? 7.577 3.416 -9.403 1.00 93.94 83 ALA A CA 1
ATOM 654 C C . ALA A 1 83 ? 8.259 3.667 -10.753 1.00 93.94 83 ALA A C 1
ATOM 656 O O . ALA A 1 83 ? 8.483 2.749 -11.543 1.00 93.94 83 ALA A O 1
ATOM 657 N N . GLY A 1 84 ? 8.556 4.936 -11.043 1.00 93.12 84 GLY A N 1
ATOM 658 C CA . GLY A 1 84 ? 9.022 5.323 -12.372 1.00 93.12 84 GLY A CA 1
ATOM 659 C C . GLY A 1 84 ? 7.964 5.000 -13.442 1.00 93.12 84 GLY A C 1
ATOM 660 O O . GLY A 1 84 ? 6.812 5.404 -13.272 1.00 93.12 84 GLY A O 1
ATOM 661 N N . PRO A 1 85 ? 8.324 4.335 -14.554 1.00 94.31 85 PRO A N 1
ATOM 662 C CA . PRO A 1 85 ? 7.385 3.962 -15.614 1.00 94.31 85 PRO A CA 1
ATOM 663 C C . PRO A 1 85 ? 6.566 2.691 -15.323 1.00 94.31 85 PRO A C 1
ATOM 665 O O . PRO A 1 85 ? 5.706 2.329 -16.120 1.00 94.31 85 PRO A O 1
ATOM 668 N N . GLU A 1 86 ? 6.832 1.984 -14.225 1.00 95.56 86 GLU A N 1
ATOM 669 C CA . GLU A 1 86 ? 6.182 0.707 -13.928 1.00 95.56 86 GLU A CA 1
ATOM 670 C C . GLU A 1 86 ? 5.011 0.894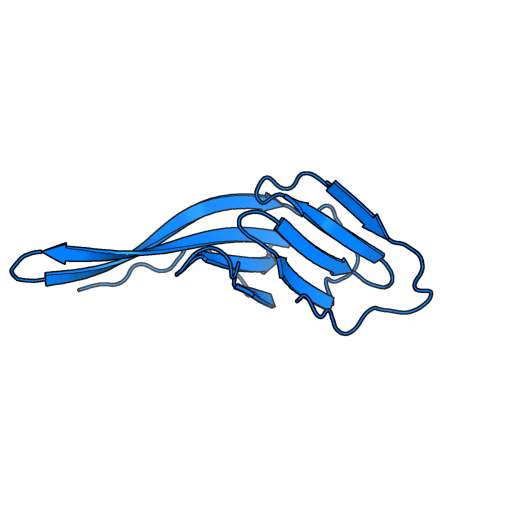 -12.958 1.00 95.56 86 GLU A C 1
ATOM 672 O O . GLU A 1 86 ? 5.147 1.529 -11.908 1.00 95.56 86 GLU A O 1
ATOM 677 N N . LEU A 1 87 ? 3.865 0.304 -13.304 1.00 96.38 87 LEU A N 1
ATOM 678 C CA . LEU A 1 87 ? 2.710 0.167 -12.422 1.00 96.38 87 LEU A CA 1
ATOM 679 C C . LEU A 1 87 ? 2.616 -1.288 -11.972 1.00 96.38 87 LEU A C 1
ATOM 681 O O . LEU A 1 87 ? 2.413 -2.182 -12.788 1.00 96.38 87 LEU A O 1
ATOM 685 N N . THR A 1 88 ? 2.724 -1.537 -10.672 1.00 96.69 88 THR A N 1
ATOM 686 C CA . THR A 1 88 ? 2.594 -2.883 -10.105 1.00 96.69 88 THR A CA 1
ATOM 687 C C . THR A 1 88 ? 1.378 -2.970 -9.193 1.00 96.69 88 THR A C 1
ATOM 689 O O . THR A 1 88 ? 1.122 -2.084 -8.375 1.00 96.69 88 THR A O 1
ATOM 692 N N . VAL A 1 89 ? 0.632 -4.060 -9.333 1.00 97.12 89 VAL A N 1
ATOM 693 C CA . VAL A 1 89 ? -0.528 -4.405 -8.516 1.00 97.12 89 VAL A CA 1
ATOM 694 C C . VAL A 1 89 ? -0.089 -5.426 -7.474 1.00 97.12 89 VAL A C 1
ATOM 696 O O . VAL A 1 89 ? 0.341 -6.524 -7.822 1.00 97.12 89 VAL A O 1
ATOM 699 N N . TYR A 1 90 ? -0.215 -5.071 -6.201 1.00 97.44 90 TYR A N 1
ATOM 700 C CA . TYR A 1 90 ? 0.134 -5.908 -5.059 1.00 97.44 90 TYR A CA 1
ATOM 701 C C . TYR A 1 90 ? -1.112 -6.352 -4.298 1.00 97.44 90 TYR A C 1
ATOM 703 O O . TYR A 1 90 ? -2.075 -5.594 -4.163 1.00 97.44 90 TYR A O 1
ATOM 711 N N . SER A 1 91 ? -1.075 -7.555 -3.734 1.00 96.88 91 SER A N 1
ATOM 712 C CA . SER A 1 91 ? -1.927 -7.897 -2.596 1.00 96.88 91 SER A CA 1
ATOM 713 C C . SER A 1 91 ? -1.448 -7.167 -1.333 1.00 96.88 91 SER A C 1
ATOM 715 O O . SER A 1 91 ? -0.303 -6.720 -1.248 1.00 96.88 91 SER A O 1
ATOM 717 N N . LEU A 1 92 ? -2.288 -7.111 -0.298 1.00 94.81 92 LEU A N 1
ATOM 718 C CA . LEU A 1 92 ? -1.870 -6.616 1.020 1.00 94.81 92 LEU A CA 1
ATOM 719 C C . LEU A 1 92 ? -0.740 -7.437 1.658 1.00 94.81 92 LEU A C 1
ATOM 721 O O . LEU A 1 92 ? -0.006 -6.903 2.479 1.00 94.81 92 LEU A O 1
ATOM 725 N N . SER A 1 93 ? -0.573 -8.704 1.273 1.00 94.81 93 SER A N 1
ATOM 726 C CA . SER A 1 93 ? 0.542 -9.547 1.724 1.00 94.81 93 SER A CA 1
ATOM 727 C C . SER A 1 93 ? 1.855 -9.282 0.976 1.00 94.81 93 SER A C 1
ATOM 729 O O . SER A 1 93 ? 2.839 -9.971 1.226 1.00 94.81 93 SER A O 1
ATOM 731 N N . GLY A 1 94 ? 1.877 -8.332 0.035 1.00 95.62 94 GLY A N 1
ATOM 732 C CA . GLY A 1 94 ? 3.057 -8.003 -0.765 1.00 95.62 94 GLY A CA 1
ATOM 733 C C . GLY A 1 94 ? 3.285 -8.909 -1.975 1.00 95.62 94 GLY A C 1
ATOM 734 O O . GLY A 1 94 ? 4.328 -8.821 -2.619 1.00 95.62 94 GLY A O 1
ATOM 735 N N . THR A 1 95 ? 2.326 -9.767 -2.331 1.00 96.38 95 THR A N 1
ATOM 736 C CA . THR A 1 95 ? 2.408 -10.593 -3.542 1.00 96.38 95 THR A CA 1
ATOM 737 C C . THR A 1 95 ? 2.129 -9.735 -4.772 1.00 96.38 95 THR A C 1
ATOM 739 O O . THR A 1 95 ? 1.099 -9.065 -4.831 1.00 96.38 95 THR A O 1
ATOM 742 N N . VAL A 1 96 ? 3.010 -9.780 -5.775 1.00 96.69 96 VAL A N 1
ATOM 743 C CA . VAL A 1 96 ? 2.754 -9.158 -7.083 1.00 96.69 96 VAL A CA 1
ATOM 744 C C . VAL A 1 96 ? 1.660 -9.948 -7.798 1.00 96.69 96 VAL A C 1
ATOM 746 O O . VAL A 1 96 ? 1.843 -11.118 -8.122 1.00 96.69 96 VAL A O 1
ATOM 749 N N . LEU A 1 97 ? 0.522 -9.302 -8.035 1.00 97.12 97 LEU A N 1
ATOM 750 C CA . LEU A 1 97 ? -0.605 -9.862 -8.780 1.00 97.12 97 LEU A CA 1
ATOM 751 C C . LEU A 1 97 ? -0.473 -9.575 -10.277 1.00 97.12 97 LEU A C 1
ATOM 753 O O . LEU A 1 97 ? -0.855 -10.397 -11.104 1.00 97.12 97 LEU A O 1
ATOM 757 N N . MET A 1 98 ? 0.051 -8.396 -10.621 1.00 97.12 98 MET A N 1
ATOM 758 C CA . MET A 1 98 ? 0.249 -7.958 -12.000 1.00 97.12 98 MET A CA 1
ATOM 759 C C . MET A 1 98 ? 1.281 -6.832 -12.061 1.00 97.12 98 MET A C 1
ATOM 761 O O . MET A 1 98 ? 1.429 -6.080 -11.099 1.00 97.12 98 MET A O 1
ATOM 765 N N . ALA A 1 99 ? 1.957 -6.682 -13.197 1.00 96.00 99 ALA A N 1
ATOM 766 C CA . ALA A 1 99 ? 2.833 -5.550 -13.474 1.00 96.00 99 ALA A CA 1
ATOM 767 C C . ALA A 1 99 ? 2.628 -5.072 -14.915 1.00 96.00 99 ALA A C 1
ATOM 769 O O . ALA A 1 99 ? 2.535 -5.886 -15.833 1.00 96.00 99 ALA A O 1
ATOM 770 N N . PHE A 1 100 ? 2.571 -3.756 -15.095 1.00 96.19 100 PHE A N 1
ATOM 771 C CA . PHE A 1 100 ? 2.386 -3.076 -16.373 1.00 96.19 100 PHE A CA 1
ATOM 772 C C . PHE A 1 100 ? 3.601 -2.191 -16.6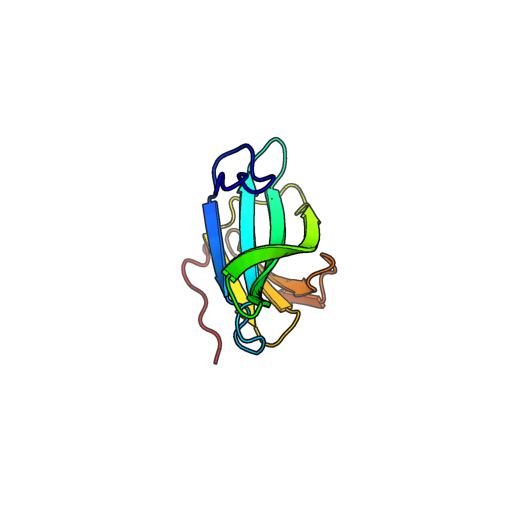42 1.00 96.19 100 PHE A C 1
ATOM 774 O O . PHE A 1 100 ? 4.014 -1.407 -15.780 1.00 96.19 100 PHE A O 1
ATOM 781 N N . LYS A 1 101 ? 4.176 -2.324 -17.838 1.00 96.06 101 LYS A N 1
ATOM 782 C CA . LYS A 1 101 ? 5.432 -1.664 -18.248 1.00 96.06 101 LYS A CA 1
ATOM 783 C C . LYS A 1 101 ? 5.272 -0.852 -19.534 1.00 96.06 101 LYS A C 1
ATOM 785 O O . LYS A 1 101 ? 6.244 -0.570 -20.224 1.00 96.06 101 LYS A O 1
ATOM 790 N N . ASP A 1 102 ? 4.034 -0.496 -19.854 1.00 96.56 102 ASP A N 1
ATOM 791 C CA . ASP A 1 102 ? 3.647 0.157 -21.103 1.00 96.56 102 ASP A CA 1
ATOM 792 C C . ASP A 1 102 ? 4.034 1.641 -21.138 1.00 96.56 102 ASP A C 1
ATOM 794 O O . ASP A 1 102 ? 4.224 2.223 -22.205 1.00 96.56 102 ASP A O 1
ATOM 798 N N . HIS A 1 103 ? 4.175 2.281 -19.974 1.00 95.75 103 HIS A N 1
ATOM 799 C CA . HIS A 1 103 ? 4.627 3.664 -19.917 1.00 95.75 103 HIS A CA 1
ATOM 800 C C . HIS A 1 103 ? 6.130 3.757 -20.200 1.00 95.75 103 HIS A C 1
ATOM 802 O O . HIS A 1 103 ? 6.939 3.010 -19.668 1.00 95.75 103 HIS A O 1
ATOM 808 N N . HIS A 1 104 ? 6.527 4.749 -20.996 1.00 95.75 104 HIS A N 1
ATOM 809 C CA . HIS A 1 104 ? 7.945 5.047 -21.250 1.00 95.75 104 HIS A CA 1
ATOM 810 C C . HIS A 1 104 ? 8.513 6.135 -20.330 1.00 95.75 104 HIS A C 1
ATOM 812 O O . HIS A 1 104 ? 9.720 6.364 -20.295 1.00 95.75 104 HIS A O 1
ATOM 818 N N . LYS A 1 105 ? 7.642 6.846 -19.608 1.00 95.00 105 LYS A N 1
ATOM 819 C CA . LYS A 1 105 ? 7.994 7.926 -18.682 1.00 95.00 105 LYS A CA 1
ATOM 820 C C . LYS A 1 105 ? 7.389 7.652 -17.315 1.00 95.00 105 LYS A C 1
ATOM 822 O O . LYS A 1 105 ? 6.453 6.868 -17.195 1.00 95.00 105 LYS A O 1
ATOM 827 N N . THR A 1 106 ? 7.906 8.347 -16.310 1.00 95.56 106 THR A N 1
ATOM 828 C CA . THR A 1 106 ? 7.424 8.257 -14.935 1.00 95.56 106 THR A CA 1
ATOM 829 C C . THR A 1 106 ? 5.921 8.500 -14.833 1.00 95.56 106 THR A C 1
ATOM 831 O O . THR A 1 106 ? 5.422 9.541 -15.264 1.00 95.56 106 THR A O 1
ATOM 834 N N . ILE A 1 107 ? 5.217 7.560 -14.211 1.00 95.88 107 ILE A N 1
ATOM 835 C CA . ILE A 1 107 ? 3.805 7.683 -13.863 1.00 95.88 107 ILE A CA 1
ATOM 836 C C . ILE A 1 107 ? 3.691 8.660 -12.692 1.00 95.88 107 ILE A C 1
ATOM 838 O O . ILE A 1 107 ? 4.310 8.474 -11.643 1.00 95.88 107 ILE A O 1
ATOM 842 N N . THR A 1 108 ? 2.902 9.717 -12.866 1.00 94.38 108 THR A N 1
ATOM 843 C CA . THR A 1 108 ? 2.736 10.789 -11.869 1.00 94.38 108 THR A CA 1
ATOM 844 C C . THR A 1 108 ? 1.409 10.718 -11.118 1.00 94.38 108 THR A C 1
ATOM 846 O O . THR A 1 108 ? 1.272 11.326 -10.060 1.00 94.38 108 THR A O 1
ATOM 849 N N . SER A 1 109 ? 0.428 9.976 -11.634 1.00 93.75 109 SER A N 1
ATOM 850 C CA . SER A 1 109 ? -0.887 9.821 -11.017 1.00 93.75 109 SER A CA 1
ATOM 851 C C . SER A 1 109 ? -1.511 8.482 -11.394 1.00 93.75 109 SER A C 1
ATOM 853 O O . SER A 1 109 ? -1.286 7.971 -12.488 1.00 93.75 109 SER A O 1
ATOM 855 N N . ILE A 1 110 ? -2.311 7.938 -10.480 1.00 94.50 110 ILE A N 1
ATOM 856 C CA . ILE A 1 1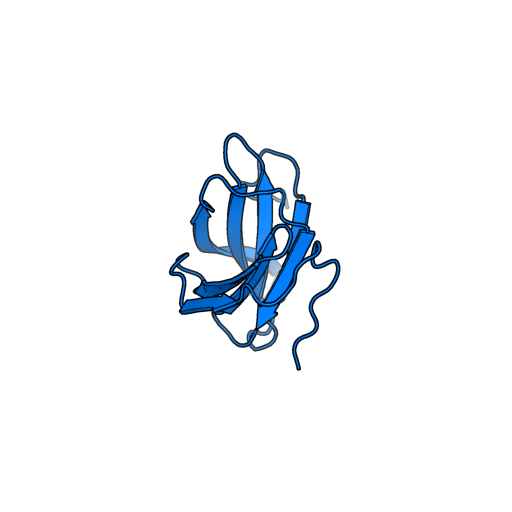10 ? -3.130 6.743 -10.678 1.00 94.50 110 ILE A CA 1
ATOM 857 C C . ILE A 1 110 ? -4.561 7.108 -10.286 1.00 94.50 110 ILE A C 1
ATOM 859 O O . ILE A 1 110 ? -4.793 7.706 -9.229 1.00 94.50 110 ILE A O 1
ATOM 863 N N . TRP A 1 111 ? -5.522 6.707 -11.111 1.00 91.25 111 TRP A N 1
ATOM 864 C CA . TRP A 1 111 ? -6.944 6.761 -10.794 1.00 91.25 111 TRP A CA 1
ATOM 865 C C . TRP A 1 111 ? -7.526 5.351 -10.833 1.00 91.25 111 TRP A C 1
ATOM 867 O O . TRP A 1 111 ? -7.220 4.576 -11.735 1.00 91.25 111 TRP A O 1
ATOM 877 N N . VAL A 1 112 ? -8.351 5.030 -9.843 1.00 86.19 112 VAL A N 1
ATOM 878 C CA . VAL A 1 112 ? -9.103 3.777 -9.758 1.00 86.19 112 VAL A CA 1
ATOM 879 C C . VAL A 1 112 ? -10.569 4.133 -9.542 1.00 86.19 112 VAL A C 1
ATOM 881 O O . VAL A 1 112 ? -10.854 5.107 -8.842 1.00 86.19 112 VAL A O 1
ATOM 884 N N . VAL A 1 113 ? -11.462 3.388 -10.192 1.00 77.12 113 VAL A N 1
ATOM 885 C CA . VAL A 1 113 ? -12.923 3.545 -10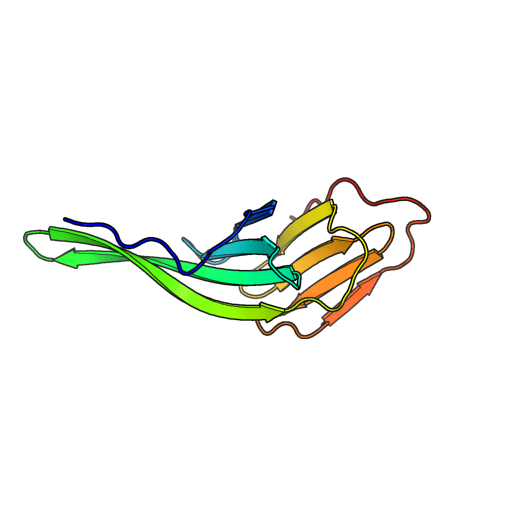.094 1.00 77.12 113 VAL A CA 1
ATOM 886 C C . VAL A 1 113 ? -13.465 2.643 -8.995 1.00 77.12 113 VAL A C 1
ATOM 888 O O . VAL A 1 113 ? -12.937 1.515 -8.861 1.00 77.12 113 VAL A O 1
#

Secondary structure (DSSP, 8-state):
-PPPPPS--SEEEEEEE-TTSTTEEEEEEESSSEEEEEEEEEEEEETTEEEEEEEEEEEEEPPS-SPEEEEEEETTTEEEEEETTEEEEEETTS-EEEEE---SS--------

Foldseek 3Di:
DDDDDDPQPADWDDKEAQVQAPAKMWTWDDDPFIKIWIWGFDWDDDPVDTDTDTHTDAMDTDDPAADWQDWYHYHDFWIWIFHWQKIFIAGSNGDTPDIDNPGPGGDNDDDDD

pLDDT: mean 90.03, std 7.96, range [56.03, 97.44]

Radius of gyration: 15.51 Å; chains: 1; bounding box: 38×21×50 Å

Sequence (113 aa):
MLSSPLPITNYCRMMCWLPAESARIAILYKNEMFHIDSFDIVIEKSKYKKKITAKQIASFTLPAQQPVTSMKGFGKQTLLIAAGPELTVYSLSGTVLMAFKDHHKTITSIWVV